Protein AF-A0A855XR90-F1 (afdb_monomer_lite)

pLDDT: mean 87.02, std 7.79, range [63.28, 96.88]

Foldseek 3Di:
DDWAWKWFAADPVQWTPDIGRDDDPRTDIATEDPPDPPPSHTFAWGQDPRYTDGNVVRVVVVVVPPPPPPCVVVVVVVVVVVVVVVVVVVVVVVVVVVVVVVVVVVVVVVVVVVD

Radius of gyration: 30.89 Å; chains: 1; bounding box: 52×35×88 Å

Structure (mmCIF, N/CA/C/O backbone):
data_AF-A0A855XR90-F1
#
_entry.id   AF-A0A855XR90-F1
#
loop_
_atom_site.group_PDB
_atom_site.id
_atom_site.type_symbol
_atom_site.label_atom_id
_atom_site.label_alt_id
_atom_site.label_comp_id
_atom_site.label_asym_id
_atom_site.label_entity_id
_atom_site.label_seq_id
_atom_site.pdbx_PDB_ins_code
_atom_site.Cartn_x
_atom_site.Cartn_y
_atom_site.Cartn_z
_atom_site.occupancy
_atom_site.B_iso_or_equiv
_atom_site.auth_seq_id
_atom_site.auth_comp_id
_atom_site.auth_asym_id
_atom_site.auth_atom_id
_atom_site.pdbx_PDB_model_num
ATOM 1 N N . MET A 1 1 ? -26.873 2.676 8.789 1.00 63.91 1 MET A N 1
ATOM 2 C CA . MET A 1 1 ? -26.083 1.927 7.787 1.00 63.91 1 MET A CA 1
ATOM 3 C C . MET A 1 1 ? -26.631 0.503 7.723 1.00 63.91 1 MET A C 1
ATOM 5 O O . MET A 1 1 ? -27.461 0.166 8.563 1.00 63.91 1 MET A O 1
ATOM 9 N N . LYS A 1 2 ? -26.311 -0.296 6.695 1.00 79.88 2 LYS A N 1
ATOM 10 C CA . LYS A 1 2 ? -26.713 -1.715 6.676 1.00 79.88 2 LYS A CA 1
ATOM 11 C C . LYS A 1 2 ? -25.552 -2.534 7.224 1.00 79.88 2 LYS A C 1
ATOM 13 O O . LYS A 1 2 ? -24.465 -2.458 6.656 1.00 79.88 2 LYS A O 1
ATOM 18 N N . LYS A 1 3 ? -25.797 -3.321 8.273 1.00 83.69 3 LYS A N 1
ATOM 19 C CA . LYS A 1 3 ? -24.816 -4.295 8.751 1.00 83.69 3 LYS A CA 1
ATOM 20 C C . LYS A 1 3 ? -24.653 -5.417 7.727 1.00 83.69 3 LYS A C 1
ATOM 22 O O . LYS A 1 3 ? -25.629 -5.851 7.108 1.00 83.69 3 LYS A O 1
ATOM 27 N N . ARG A 1 4 ? -23.417 -5.858 7.518 1.00 86.94 4 ARG A N 1
ATOM 28 C CA . ARG A 1 4 ? -23.049 -6.966 6.638 1.00 86.94 4 ARG A CA 1
ATOM 29 C C . ARG A 1 4 ? -22.060 -7.864 7.369 1.00 86.94 4 ARG A C 1
ATOM 31 O O . ARG A 1 4 ? -21.211 -7.383 8.112 1.00 86.94 4 ARG A O 1
ATOM 38 N N . LYS A 1 5 ? -22.164 -9.167 7.118 1.00 91.06 5 LYS A N 1
ATOM 39 C CA . LYS A 1 5 ? -21.162 -10.133 7.563 1.00 91.06 5 LYS A CA 1
ATOM 40 C C . LYS A 1 5 ? -19.848 -9.881 6.838 1.00 91.06 5 LYS A C 1
ATOM 42 O O . LYS A 1 5 ? -19.816 -9.892 5.605 1.00 91.06 5 LYS A O 1
ATOM 47 N N . LEU A 1 6 ? -18.808 -9.640 7.617 1.00 90.31 6 LEU A N 1
ATOM 48 C CA . LEU A 1 6 ? -17.431 -9.478 7.186 1.00 90.31 6 LEU A CA 1
ATOM 49 C C . LEU A 1 6 ? -16.552 -10.406 8.016 1.00 90.31 6 LEU A C 1
ATOM 51 O O . LEU A 1 6 ? -16.943 -10.866 9.088 1.00 90.31 6 LEU A O 1
ATOM 55 N N . TYR A 1 7 ? -15.363 -10.674 7.507 1.00 92.31 7 TYR A N 1
ATOM 56 C CA . TYR A 1 7 ? -14.403 -11.557 8.143 1.00 92.31 7 TYR A CA 1
ATOM 57 C C . TYR A 1 7 ? -13.163 -10.731 8.437 1.00 92.31 7 TYR A C 1
ATOM 59 O O . TYR A 1 7 ? -12.607 -10.114 7.528 1.00 92.31 7 TYR A O 1
ATOM 67 N N . VAL A 1 8 ? -12.764 -10.668 9.705 1.00 91.38 8 VAL A N 1
ATOM 68 C CA . VAL A 1 8 ? -11.711 -9.767 10.182 1.00 91.38 8 VAL A CA 1
ATOM 69 C C . VAL A 1 8 ? -10.581 -10.557 10.816 1.00 91.38 8 VAL A C 1
ATOM 71 O O . VAL A 1 8 ? -10.806 -11.401 11.682 1.00 91.38 8 VAL A O 1
ATOM 74 N N . LEU A 1 9 ? -9.358 -10.259 10.395 1.00 91.31 9 LEU A N 1
ATOM 75 C CA . LEU A 1 9 ? -8.152 -10.764 11.027 1.00 91.31 9 LEU A CA 1
ATOM 76 C C . LEU A 1 9 ? -7.700 -9.760 12.083 1.00 91.31 9 LEU A C 1
ATOM 78 O O . LEU A 1 9 ? -7.477 -8.585 11.778 1.00 91.31 9 LEU A O 1
ATOM 82 N N . LEU A 1 10 ? -7.553 -10.236 13.317 1.00 90.00 10 LEU A N 1
ATOM 83 C CA . LEU A 1 10 ? -7.118 -9.429 14.451 1.00 90.00 10 LEU A CA 1
ATOM 84 C C . LEU A 1 10 ? -5.679 -9.775 14.854 1.00 90.00 10 LEU A C 1
ATOM 86 O O . LEU A 1 10 ? -5.257 -10.930 14.771 1.00 90.00 10 LEU A O 1
ATOM 90 N N . GLU A 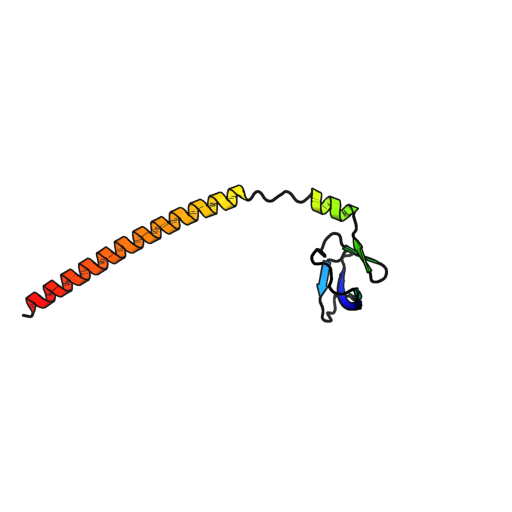1 11 ? -4.926 -8.786 15.326 1.00 88.25 11 GLU A N 1
ATOM 91 C CA . GLU A 1 11 ? -3.682 -9.024 16.058 1.00 88.25 11 GLU A CA 1
ATOM 92 C C . GLU A 1 11 ? -3.951 -9.410 17.524 1.00 88.25 11 GLU A C 1
ATOM 94 O O . GLU A 1 11 ? -5.082 -9.377 18.012 1.00 88.25 11 GLU A O 1
ATOM 99 N N . ARG A 1 12 ? -2.891 -9.790 18.254 1.00 82.88 12 ARG A N 1
ATOM 100 C CA . ARG A 1 12 ? -2.984 -10.275 19.648 1.00 82.88 12 ARG A CA 1
ATOM 101 C C . ARG A 1 12 ? -3.605 -9.268 20.619 1.00 82.88 12 ARG A C 1
ATOM 103 O O . ARG A 1 12 ? -4.080 -9.671 21.674 1.00 82.88 12 ARG A O 1
ATOM 110 N N . ASP A 1 13 ? -3.561 -7.986 20.289 1.00 83.44 13 ASP A N 1
ATOM 111 C CA . ASP A 1 13 ? -4.082 -6.875 21.083 1.00 83.44 13 ASP A CA 1
ATOM 112 C C . ASP A 1 13 ? -5.464 -6.385 20.614 1.00 83.44 13 ASP A C 1
ATOM 114 O O . ASP A 1 13 ? -5.956 -5.378 21.122 1.00 83.44 13 ASP A O 1
ATOM 118 N N . GLY A 1 14 ? -6.102 -7.092 19.673 1.00 83.75 14 GLY A N 1
ATOM 119 C CA . GLY A 1 14 ? -7.427 -6.747 19.152 1.00 83.75 14 GLY A CA 1
ATOM 120 C C . GLY A 1 14 ? -7.420 -5.698 18.037 1.00 83.75 14 GLY A C 1
ATOM 121 O O . GLY A 1 14 ? -8.492 -5.242 17.632 1.00 83.75 14 GLY A O 1
ATOM 122 N N . LEU A 1 15 ? -6.244 -5.320 17.520 1.00 88.06 15 LEU A N 1
ATOM 123 C CA . LEU A 1 15 ? -6.147 -4.485 16.326 1.00 88.06 15 LEU A CA 1
ATOM 124 C C . LEU A 1 15 ? -6.632 -5.214 15.077 1.00 88.06 15 LEU A C 1
ATOM 126 O O . LEU A 1 15 ? -6.272 -6.362 14.833 1.00 88.06 15 LEU A O 1
ATOM 130 N N . VAL A 1 16 ? -7.345 -4.493 14.222 1.00 89.75 16 VAL A N 1
ATOM 131 C CA . VAL A 1 16 ? -7.670 -4.928 12.867 1.00 89.75 16 VAL A CA 1
ATOM 132 C C . VAL A 1 16 ? -6.403 -4.942 12.019 1.00 89.75 16 VAL A C 1
ATOM 134 O O . VAL A 1 16 ? -5.766 -3.907 11.801 1.00 89.75 16 VAL A O 1
ATOM 137 N N . ARG A 1 17 ? -6.063 -6.127 11.512 1.00 88.38 17 ARG A N 1
ATOM 138 C CA . ARG A 1 17 ? -4.987 -6.335 10.542 1.00 88.38 17 ARG A CA 1
ATOM 139 C C . ARG A 1 17 ? -5.515 -6.384 9.114 1.00 88.38 17 ARG A C 1
ATOM 141 O O . ARG A 1 17 ? -4.885 -5.810 8.234 1.00 88.38 17 ARG A O 1
ATOM 148 N N . ASP A 1 18 ? -6.633 -7.071 8.893 1.00 88.00 18 ASP A N 1
ATOM 149 C CA . ASP A 1 18 ? -7.236 -7.228 7.566 1.00 88.00 18 ASP A CA 1
ATOM 150 C C . ASP A 1 18 ? -8.757 -7.444 7.662 1.00 88.00 18 ASP A C 1
ATOM 152 O O . ASP A 1 18 ? -9.251 -7.936 8.681 1.00 88.00 18 ASP A O 1
ATOM 156 N N . ILE A 1 19 ? -9.495 -7.084 6.608 1.00 88.81 19 ILE A N 1
ATOM 157 C CA . ILE A 1 19 ? -10.942 -7.292 6.477 1.00 88.81 19 ILE A CA 1
ATOM 158 C C . ILE A 1 19 ? -11.269 -7.813 5.076 1.00 88.81 19 ILE A C 1
ATOM 160 O O . ILE A 1 19 ? -11.024 -7.151 4.069 1.00 88.81 19 ILE A O 1
ATOM 164 N N . ILE A 1 20 ? -11.935 -8.964 5.016 1.00 89.75 20 ILE A N 1
ATOM 165 C CA . ILE A 1 20 ? -12.389 -9.595 3.775 1.00 89.75 20 ILE A CA 1
ATOM 166 C C . ILE A 1 20 ? -13.908 -9.829 3.798 1.00 89.75 20 ILE A C 1
ATOM 168 O O . ILE A 1 20 ? -14.576 -9.775 4.832 1.00 89.75 20 ILE A O 1
ATOM 172 N N . THR A 1 21 ? -14.485 -10.081 2.623 1.00 89.88 21 THR A N 1
ATOM 173 C CA . THR A 1 21 ? -15.945 -10.235 2.436 1.00 89.88 21 THR A CA 1
ATOM 174 C C . THR A 1 21 ? -16.397 -11.689 2.282 1.00 89.88 21 THR A C 1
ATOM 176 O O . THR A 1 21 ? -17.574 -11.944 2.021 1.00 89.88 21 THR A O 1
ATOM 179 N N . PHE A 1 22 ? -15.480 -12.643 2.436 1.00 91.00 22 PHE A N 1
ATOM 180 C CA . PHE A 1 22 ? -15.712 -14.078 2.289 1.00 91.00 22 PHE A CA 1
ATOM 181 C C . PHE A 1 22 ? -15.069 -14.850 3.452 1.00 91.00 22 PHE A C 1
ATOM 183 O O . PHE A 1 22 ? -14.080 -14.377 4.007 1.00 91.00 22 PHE A O 1
ATOM 190 N N . PRO A 1 23 ? -15.615 -16.016 3.835 1.00 93.31 23 PRO A N 1
ATOM 191 C CA . PRO A 1 23 ? -15.118 -16.778 4.975 1.00 93.31 23 PRO A CA 1
ATOM 192 C C . PRO A 1 23 ? -13.698 -17.299 4.756 1.00 93.31 23 PRO A C 1
ATOM 194 O O . PRO A 1 23 ? -13.373 -17.801 3.679 1.00 93.31 23 PRO A O 1
ATOM 197 N N . HIS A 1 24 ? -12.883 -17.224 5.808 1.00 93.75 24 HIS A N 1
ATOM 198 C CA . HIS A 1 24 ? -11.529 -17.770 5.865 1.00 93.75 24 HIS A CA 1
ATOM 199 C C . HIS A 1 24 ? -11.239 -18.277 7.283 1.00 93.75 24 HIS A C 1
ATOM 201 O O . HIS A 1 24 ? -11.730 -17.701 8.249 1.00 93.75 24 HIS A O 1
ATOM 207 N N . GLU A 1 25 ? -10.453 -19.347 7.409 1.00 92.38 25 GLU A N 1
ATOM 208 C CA . GLU A 1 25 ? -10.229 -20.052 8.682 1.00 92.38 25 GLU A CA 1
ATOM 209 C C . GLU A 1 25 ? -9.573 -19.186 9.767 1.00 92.38 25 GLU A C 1
ATOM 211 O O . GLU A 1 25 ? -9.971 -19.244 10.927 1.00 92.38 25 GLU A O 1
ATOM 216 N N . ASP A 1 26 ? -8.632 -18.328 9.377 1.00 93.00 26 ASP A N 1
ATOM 217 C CA . ASP A 1 26 ? -7.934 -17.417 10.294 1.00 93.00 26 ASP A CA 1
ATOM 218 C C . ASP A 1 26 ? -8.721 -16.144 10.651 1.00 93.00 26 ASP A C 1
ATOM 220 O O . ASP A 1 26 ? -8.232 -15.311 11.417 1.00 93.00 26 ASP A O 1
ATOM 224 N N . TYR A 1 27 ? -9.909 -15.944 10.073 1.00 94.00 27 TYR A N 1
ATOM 225 C CA . TYR A 1 27 ? -10.657 -14.696 10.201 1.00 94.00 27 TYR A CA 1
ATOM 226 C C . TYR A 1 27 ? -11.896 -14.880 11.072 1.00 94.00 27 TYR A C 1
ATOM 228 O O . TYR A 1 27 ? -12.652 -15.843 10.945 1.00 94.00 27 TYR A O 1
ATOM 236 N N . LEU A 1 28 ? -12.145 -13.893 11.927 1.00 92.00 28 LEU A N 1
ATOM 237 C CA . LEU A 1 28 ? -13.329 -13.839 12.768 1.00 92.00 28 LEU A CA 1
ATOM 238 C C . LEU A 1 28 ? -14.517 -13.288 11.972 1.00 92.00 28 LEU A C 1
ATOM 240 O O . LEU A 1 28 ? -14.447 -12.183 11.436 1.00 92.00 28 LEU A O 1
ATOM 244 N N . GLU A 1 29 ? -15.621 -14.034 11.922 1.00 93.00 29 GLU A N 1
ATOM 245 C CA . GLU A 1 29 ? -16.885 -13.543 11.360 1.00 93.00 29 GLU A CA 1
ATOM 246 C C . GLU A 1 29 ? -17.524 -12.523 12.312 1.00 93.00 29 GLU A C 1
ATOM 248 O O . GLU A 1 29 ? -17.843 -12.853 13.455 1.00 93.00 29 GLU A O 1
ATOM 253 N N . ILE A 1 30 ? -17.749 -11.300 11.828 1.00 90.44 30 ILE A N 1
ATOM 254 C CA . ILE A 1 30 ? -18.439 -10.234 12.565 1.00 90.44 30 ILE A CA 1
ATOM 255 C C . ILE A 1 30 ? -19.428 -9.482 11.668 1.00 90.44 30 ILE A C 1
ATOM 257 O O . ILE A 1 30 ? -19.294 -9.442 10.443 1.00 90.44 30 ILE A O 1
ATOM 261 N N . GLU A 1 31 ? -20.439 -8.864 12.276 1.00 90.81 31 GLU A N 1
ATOM 262 C CA . GLU A 1 31 ? -21.385 -7.996 11.570 1.00 90.81 31 GLU A CA 1
ATOM 263 C C . GLU A 1 31 ? -21.012 -6.530 11.759 1.00 90.81 31 GLU A C 1
ATOM 265 O O . GLU A 1 31 ? -21.214 -5.967 12.833 1.00 90.81 31 GLU A O 1
ATOM 270 N N . LEU A 1 32 ? -20.518 -5.906 10.692 1.00 86.44 32 LEU A N 1
ATOM 271 C CA . LEU A 1 32 ? -20.110 -4.504 10.680 1.00 86.44 32 LEU A CA 1
ATOM 272 C C . LEU A 1 32 ? -20.984 -3.680 9.744 1.00 86.44 32 LEU A C 1
ATOM 274 O O . LEU A 1 32 ? -21.564 -4.197 8.787 1.00 86.44 32 LEU A O 1
ATOM 278 N N . ASP A 1 33 ? -21.046 -2.377 9.994 1.00 83.94 33 ASP A N 1
ATOM 279 C CA . ASP A 1 33 ? -21.688 -1.439 9.083 1.00 83.94 33 ASP A CA 1
ATOM 280 C C . ASP A 1 33 ? -20.962 -1.362 7.729 1.00 83.94 33 ASP A C 1
ATOM 282 O O . ASP A 1 33 ? -19.735 -1.340 7.652 1.00 83.94 33 ASP A O 1
ATOM 286 N N . TYR A 1 34 ? -21.747 -1.324 6.647 1.00 77.50 34 TYR A N 1
ATOM 287 C CA . TYR A 1 34 ? -21.261 -1.227 5.271 1.00 77.50 34 TYR A CA 1
ATOM 288 C C . TYR A 1 34 ? -21.816 0.032 4.568 1.00 77.50 34 TYR A C 1
ATOM 290 O O . TYR A 1 34 ? -23.011 0.334 4.727 1.00 77.50 34 TYR A O 1
ATOM 298 N N . PRO A 1 35 ? -21.016 0.738 3.740 1.00 78.62 35 PRO A N 1
ATOM 299 C CA . PRO A 1 35 ? -19.607 0.472 3.422 1.00 78.62 35 PRO A CA 1
ATOM 300 C C . PRO A 1 35 ? -18.672 0.726 4.609 1.00 78.62 35 PRO A C 1
ATOM 302 O O . PRO A 1 35 ? -18.952 1.573 5.454 1.00 78.62 35 PRO A O 1
ATOM 305 N N . ILE A 1 36 ? -17.576 -0.033 4.652 1.00 78.56 36 ILE A N 1
ATOM 306 C CA . ILE A 1 36 ? -16.467 0.224 5.574 1.00 78.56 36 ILE A CA 1
ATOM 307 C C . ILE A 1 36 ? -15.840 1.567 5.165 1.00 78.56 36 ILE A C 1
ATOM 309 O O . ILE A 1 36 ? -15.726 1.806 3.961 1.00 78.56 36 ILE A O 1
ATOM 313 N N . PRO A 1 37 ? -15.446 2.438 6.108 1.00 75.44 37 PRO A N 1
ATOM 314 C CA . PRO A 1 37 ? -14.714 3.653 5.771 1.00 75.44 37 PRO A CA 1
ATOM 315 C C . PRO A 1 37 ? -13.441 3.349 4.962 1.00 75.44 37 PRO A C 1
ATOM 317 O O . PRO A 1 37 ? -12.715 2.403 5.268 1.00 75.44 37 PRO A O 1
ATOM 320 N N . ASP A 1 38 ? -13.161 4.157 3.935 1.00 70.62 38 ASP A N 1
ATOM 321 C CA . ASP A 1 38 ? -11.993 3.975 3.052 1.00 70.62 38 ASP A CA 1
ATOM 322 C C . ASP A 1 38 ? -10.654 4.107 3.803 1.00 70.62 38 ASP A C 1
ATOM 324 O O . ASP A 1 38 ? -9.607 3.669 3.327 1.00 70.62 38 ASP A O 1
ATOM 328 N N . ASP A 1 39 ? -10.682 4.729 4.980 1.00 67.00 39 ASP A N 1
ATOM 329 C CA . ASP A 1 39 ? -9.539 4.948 5.854 1.00 67.00 39 ASP A CA 1
ATOM 330 C C . ASP A 1 39 ? -9.360 3.853 6.910 1.00 67.00 39 ASP A C 1
ATOM 332 O O . ASP A 1 39 ? -8.476 4.007 7.756 1.00 67.00 39 ASP A O 1
ATOM 336 N N . VAL A 1 40 ? -10.132 2.754 6.870 1.00 70.12 40 VAL A N 1
ATOM 337 C CA . VAL A 1 40 ? -9.857 1.564 7.693 1.00 70.12 40 VAL A CA 1
ATOM 338 C C . VAL A 1 40 ? -8.540 0.944 7.241 1.00 70.12 40 VAL A C 1
ATOM 340 O O . VAL A 1 40 ? -8.469 0.019 6.437 1.00 70.12 40 VAL A O 1
ATOM 343 N N . MET A 1 41 ? -7.460 1.524 7.751 1.00 63.75 41 MET A N 1
ATOM 344 C CA . MET A 1 41 ? -6.102 1.050 7.602 1.00 63.75 41 MET A CA 1
ATOM 345 C C . MET A 1 41 ? -5.779 0.138 8.777 1.00 63.75 41 MET A C 1
ATOM 347 O O . MET A 1 41 ? -6.098 0.434 9.932 1.00 63.75 41 MET A O 1
ATOM 351 N N . SER A 1 42 ? -5.064 -0.942 8.487 1.00 63.28 42 SER A N 1
ATOM 352 C CA . SER A 1 42 ? -4.389 -1.726 9.512 1.00 63.28 42 SER A CA 1
ATOM 353 C C . SER A 1 42 ? -3.516 -0.811 10.381 1.00 63.28 42 SER A C 1
ATOM 355 O O . SER A 1 42 ? -2.727 -0.027 9.843 1.00 63.28 42 SER A O 1
ATOM 357 N N . GLY A 1 43 ? -3.630 -0.922 11.706 1.00 72.75 43 GLY A N 1
ATOM 358 C CA . GLY A 1 43 ? -2.690 -0.293 12.646 1.00 72.75 43 GLY A CA 1
ATOM 359 C C . GLY A 1 43 ? -3.286 0.611 13.727 1.00 72.75 43 GLY A C 1
ATOM 360 O O . GLY A 1 43 ? -2.577 0.917 14.684 1.00 72.75 43 GLY A O 1
ATOM 361 N N . TYR A 1 44 ? -4.554 1.024 13.630 1.00 85.44 44 TYR A N 1
ATOM 362 C CA . TYR A 1 44 ? -5.211 1.800 14.701 1.00 85.44 44 TYR A CA 1
ATOM 363 C C . TYR A 1 44 ? -6.737 1.628 14.798 1.00 85.44 44 TYR A C 1
ATOM 365 O O . TYR A 1 44 ? -7.375 2.315 15.589 1.00 85.44 44 TYR A O 1
ATOM 373 N N . TYR A 1 45 ? -7.336 0.716 14.031 1.00 89.69 45 TYR A N 1
ATOM 374 C CA . TYR A 1 45 ? -8.727 0.302 14.230 1.00 89.69 45 TYR A CA 1
ATOM 375 C C . TYR A 1 45 ? -8.787 -0.941 15.121 1.00 89.69 45 TYR A C 1
ATOM 377 O O . TYR A 1 45 ? -7.980 -1.856 14.964 1.00 89.69 45 TYR A O 1
ATOM 385 N N . MET A 1 46 ? -9.756 -0.987 16.028 1.00 89.81 46 MET A N 1
ATOM 386 C CA . MET A 1 46 ? -10.061 -2.121 16.902 1.00 89.81 46 MET A CA 1
ATOM 387 C C . MET A 1 46 ? -11.500 -2.579 16.685 1.00 89.81 46 MET A C 1
ATOM 389 O O . MET A 1 46 ? -12.358 -1.779 16.310 1.00 89.81 46 MET A O 1
ATOM 393 N N . VAL A 1 47 ? -11.774 -3.855 16.955 1.00 87.81 47 VAL A N 1
ATOM 394 C CA . VAL A 1 47 ? -13.148 -4.371 17.025 1.00 87.81 47 VAL A CA 1
ATOM 395 C C . VAL A 1 47 ? -13.574 -4.434 18.487 1.00 87.81 47 VAL A C 1
ATOM 397 O O . VAL A 1 47 ? -12.999 -5.193 19.266 1.00 87.81 47 VAL A O 1
ATOM 400 N N . ILE A 1 48 ? -14.588 -3.652 18.855 1.00 87.19 48 ILE A N 1
ATOM 401 C CA . ILE A 1 48 ? -15.196 -3.645 20.193 1.00 87.19 48 ILE A CA 1
ATOM 402 C C . ILE A 1 48 ? -16.705 -3.779 19.999 1.00 87.19 48 ILE A C 1
ATOM 404 O O . ILE A 1 48 ? -17.286 -3.010 19.245 1.00 87.19 48 ILE A O 1
ATOM 408 N N . ASP A 1 49 ? -17.334 -4.778 20.623 1.00 85.62 49 ASP A N 1
ATOM 409 C CA . ASP A 1 49 ? -18.788 -5.012 20.553 1.00 85.62 49 ASP A CA 1
ATOM 410 C C . ASP A 1 49 ? -19.370 -5.062 19.119 1.00 85.62 49 ASP A C 1
ATOM 412 O O . ASP A 1 49 ? -20.469 -4.578 18.850 1.00 85.62 49 ASP A O 1
ATOM 416 N N . ASN A 1 50 ? -18.643 -5.687 18.182 1.00 81.94 50 ASN A N 1
ATOM 417 C CA . ASN A 1 50 ? -18.966 -5.715 16.745 1.00 81.94 50 ASN A CA 1
ATOM 418 C C . ASN A 1 50 ? -19.060 -4.318 16.101 1.00 81.94 50 ASN A C 1
ATOM 420 O O . ASN A 1 50 ? -19.809 -4.115 15.143 1.00 81.94 50 ASN A O 1
ATOM 424 N N . GLU A 1 51 ? -18.284 -3.362 16.598 1.00 85.31 51 GLU A N 1
ATOM 425 C CA . GLU A 1 51 ? -18.102 -2.046 15.998 1.00 85.31 51 GLU A CA 1
ATOM 426 C C . GLU A 1 51 ? -16.615 -1.773 15.761 1.00 85.31 51 GLU A C 1
ATOM 428 O O . GLU A 1 51 ? -15.745 -2.233 16.505 1.00 85.31 51 GLU A O 1
ATOM 433 N N . LEU A 1 52 ? -16.322 -1.038 14.687 1.00 86.38 52 LEU A N 1
ATOM 434 C CA . LEU A 1 52 ? -14.978 -0.542 14.414 1.00 86.38 52 LEU A CA 1
ATOM 435 C C . LEU A 1 52 ? -14.759 0.740 15.212 1.00 86.38 52 LEU A C 1
ATOM 437 O O . LEU A 1 52 ? -15.402 1.757 14.952 1.00 86.38 52 LEU A O 1
ATOM 441 N N . VAL A 1 53 ? -13.830 0.689 16.160 1.00 88.81 53 VAL A N 1
ATOM 442 C CA . VAL A 1 53 ? -13.460 1.822 17.008 1.00 88.81 53 VAL A CA 1
ATOM 443 C C . VAL A 1 53 ? -12.035 2.244 16.679 1.00 88.81 53 VAL A C 1
ATOM 445 O O . VAL A 1 53 ? -11.137 1.412 16.562 1.00 88.81 53 VAL A O 1
ATOM 448 N N . VAL A 1 54 ? -11.825 3.547 16.520 1.00 88.81 54 VAL A N 1
ATOM 449 C CA . VAL A 1 54 ? -10.494 4.123 16.313 1.00 88.81 54 VAL A CA 1
ATOM 450 C C . VAL A 1 54 ? -9.781 4.239 17.659 1.00 88.81 54 VAL A C 1
ATOM 452 O O . VAL A 1 54 ? -10.258 4.923 18.563 1.00 88.81 54 VAL A O 1
ATOM 455 N N . ASP A 1 55 ? -8.609 3.621 17.774 1.00 88.69 55 ASP A N 1
ATOM 456 C CA . ASP A 1 55 ? -7.642 3.914 18.830 1.00 88.69 55 ASP A CA 1
ATOM 457 C C . ASP A 1 55 ? -6.915 5.220 18.464 1.00 88.69 55 ASP A C 1
ATOM 459 O O . ASP A 1 55 ? -5.957 5.237 17.684 1.00 88.69 55 ASP A O 1
ATOM 463 N N . GLU A 1 56 ? -7.412 6.345 18.988 1.00 89.19 56 GLU A N 1
ATOM 464 C CA . GLU A 1 56 ? -6.874 7.680 18.685 1.00 89.19 56 GLU A CA 1
ATOM 465 C C . GLU A 1 56 ? -5.412 7.855 19.141 1.00 89.19 56 GLU A C 1
ATOM 467 O O . GLU A 1 56 ? -4.656 8.608 18.518 1.00 89.19 56 GLU A O 1
ATOM 472 N N . GLU A 1 57 ? -4.963 7.128 20.172 1.00 87.81 57 GLU A N 1
ATOM 473 C CA . GLU A 1 57 ? -3.564 7.165 20.615 1.00 87.81 57 GLU A CA 1
ATOM 474 C C . GLU A 1 57 ? -2.653 6.503 19.573 1.00 87.81 57 GLU A C 1
ATOM 476 O O . GLU A 1 57 ? -1.641 7.082 19.160 1.00 87.81 57 GLU A O 1
ATOM 481 N N . ARG A 1 58 ? -3.019 5.308 19.094 1.00 85.81 58 ARG A N 1
ATOM 482 C CA . ARG A 1 58 ? -2.275 4.629 18.021 1.00 85.81 58 ARG A CA 1
ATOM 483 C C . ARG A 1 58 ? -2.346 5.387 16.713 1.00 85.81 58 ARG A C 1
ATOM 485 O O . ARG A 1 58 ? -1.326 5.503 16.042 1.00 85.81 58 ARG A O 1
ATOM 492 N N . LYS A 1 59 ? -3.506 5.938 16.363 1.00 87.12 59 LYS A N 1
ATOM 493 C CA . LYS A 1 59 ? -3.669 6.763 15.162 1.00 87.12 59 LYS A CA 1
ATOM 494 C C . LYS A 1 59 ? -2.723 7.955 15.192 1.00 87.12 59 LYS A C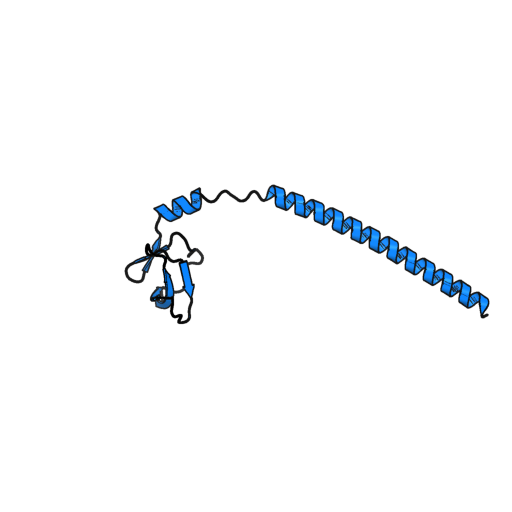 1
ATOM 496 O O . LYS A 1 59 ? -2.015 8.183 14.216 1.00 87.12 59 LYS A O 1
ATOM 501 N N . THR A 1 60 ? -2.642 8.649 16.326 1.00 86.38 60 THR A N 1
ATOM 502 C CA . THR A 1 60 ? -1.701 9.760 16.520 1.00 86.38 60 THR A CA 1
ATOM 503 C C . THR A 1 60 ? -0.260 9.285 16.349 1.00 86.38 60 THR A C 1
ATOM 505 O O . THR A 1 60 ? 0.454 9.836 15.519 1.00 86.38 60 THR A O 1
ATOM 508 N N . LYS A 1 61 ? 0.147 8.190 17.006 1.00 84.81 61 LYS A N 1
ATOM 509 C CA . LYS A 1 61 ? 1.501 7.623 16.845 1.00 84.81 61 LYS A CA 1
ATOM 510 C C . LYS A 1 61 ? 1.806 7.213 15.404 1.00 84.81 61 LYS A C 1
ATOM 512 O O . LYS A 1 61 ? 2.912 7.444 14.925 1.00 84.81 61 LYS A O 1
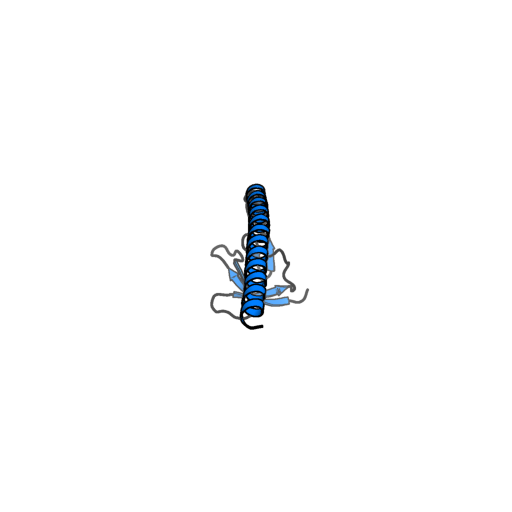ATOM 517 N N . VAL A 1 62 ? 0.856 6.609 14.693 1.00 81.81 62 VAL A N 1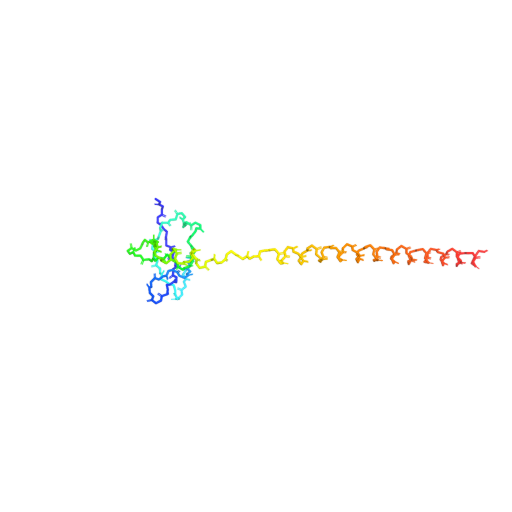
ATOM 518 C CA . VAL A 1 62 ? 1.009 6.213 13.282 1.00 81.81 62 VAL A CA 1
ATOM 519 C C . VAL A 1 62 ? 1.140 7.446 12.388 1.00 81.81 62 VAL A C 1
ATOM 521 O O . VAL A 1 62 ? 1.980 7.464 11.494 1.00 81.81 62 VAL A O 1
ATOM 524 N N . ILE A 1 63 ? 0.352 8.492 12.632 1.00 82.38 63 ILE A N 1
ATOM 525 C CA . ILE A 1 63 ? 0.427 9.747 11.876 1.00 82.38 63 ILE A CA 1
ATOM 526 C C . ILE A 1 63 ? 1.736 10.491 12.170 1.00 82.38 63 ILE A C 1
ATOM 528 O O . ILE A 1 63 ? 2.377 10.965 11.240 1.00 82.38 63 ILE A O 1
ATOM 532 N N . GLU A 1 64 ? 2.168 10.560 13.427 1.00 81.06 64 GLU A N 1
ATOM 533 C CA . GLU A 1 64 ? 3.414 11.227 13.828 1.00 81.06 64 GLU A CA 1
ATOM 534 C C . GLU A 1 64 ? 4.661 10.462 13.366 1.00 81.06 64 GLU A C 1
ATOM 536 O O . GLU A 1 64 ? 5.665 11.067 12.995 1.00 81.06 64 GLU A O 1
ATOM 541 N N . SER A 1 65 ? 4.601 9.128 13.352 1.00 76.31 65 SER A N 1
ATOM 542 C CA . SER A 1 65 ? 5.688 8.270 12.859 1.00 76.31 65 SER A CA 1
ATOM 543 C C . SER A 1 65 ? 5.765 8.199 11.335 1.00 76.31 65 SER A C 1
ATOM 545 O O . SER A 1 65 ? 6.778 7.736 10.801 1.00 76.31 65 SER A O 1
ATOM 547 N N . ARG A 1 66 ? 4.745 8.684 10.611 1.00 72.69 66 ARG A N 1
ATOM 548 C CA . ARG A 1 66 ? 4.835 8.891 9.164 1.00 72.69 66 ARG A CA 1
ATOM 549 C C . ARG A 1 66 ? 5.810 10.026 8.891 1.00 72.69 66 ARG A C 1
ATOM 551 O O . ARG A 1 66 ? 5.431 11.182 8.738 1.00 72.69 66 ARG A O 1
ATOM 558 N N . ILE A 1 67 ? 7.080 9.664 8.753 1.00 71.00 67 ILE A N 1
ATOM 559 C CA . ILE A 1 67 ? 8.057 10.491 8.056 1.00 71.00 67 ILE A CA 1
ATOM 560 C C . ILE A 1 67 ? 7.505 10.664 6.636 1.00 71.00 67 ILE A C 1
ATOM 562 O O . ILE A 1 67 ? 7.332 9.654 5.942 1.00 71.00 67 ILE A O 1
ATOM 566 N N . PRO A 1 68 ? 7.174 11.894 6.195 1.00 71.00 68 PRO A N 1
ATOM 567 C CA . PRO A 1 68 ? 6.816 12.127 4.807 1.00 71.00 68 PRO A CA 1
ATOM 568 C C . PRO A 1 68 ? 7.955 11.568 3.966 1.00 71.00 68 PRO A C 1
ATOM 570 O O . PRO A 1 68 ? 9.105 11.969 4.147 1.00 71.00 68 PRO A O 1
ATOM 573 N N . TYR A 1 69 ? 7.661 10.590 3.112 1.00 73.44 69 TYR A N 1
ATOM 574 C CA . TYR A 1 69 ? 8.683 10.060 2.227 1.00 73.44 69 TYR A CA 1
ATOM 575 C C . TYR A 1 69 ? 9.196 11.224 1.378 1.00 73.44 69 TYR A C 1
ATOM 577 O O . TYR A 1 69 ? 8.403 11.902 0.722 1.00 73.44 69 TYR A O 1
ATOM 585 N N . ASP A 1 70 ? 10.496 11.506 1.442 1.00 82.88 70 ASP A N 1
ATOM 586 C CA . ASP A 1 70 ? 11.078 12.548 0.610 1.00 82.88 70 ASP A CA 1
ATOM 587 C C . ASP A 1 70 ? 11.082 12.051 -0.838 1.00 82.88 70 ASP A C 1
ATOM 589 O O . ASP A 1 70 ? 11.840 11.155 -1.213 1.00 82.88 70 ASP A O 1
ATOM 593 N N . TYR A 1 71 ? 10.179 12.601 -1.645 1.00 87.44 71 TYR A N 1
ATOM 594 C CA . TYR A 1 71 ? 10.044 12.249 -3.054 1.00 87.44 71 TYR A CA 1
ATOM 595 C C . TYR A 1 71 ? 11.054 12.987 -3.945 1.00 87.44 71 TYR A C 1
ATOM 597 O O . TYR A 1 71 ? 11.143 12.663 -5.131 1.00 87.44 71 TYR A O 1
ATOM 605 N N . GLU A 1 72 ? 11.824 13.952 -3.428 1.00 92.25 72 GLU A N 1
ATOM 606 C CA . GLU A 1 72 ? 12.783 14.720 -4.234 1.00 92.25 72 GLU A CA 1
ATOM 607 C C . GLU A 1 72 ? 13.895 13.850 -4.854 1.00 92.25 72 GLU A C 1
ATOM 609 O O . GLU A 1 72 ? 14.143 13.992 -6.058 1.00 92.25 72 GLU A O 1
ATOM 614 N N . PRO A 1 73 ? 14.513 12.883 -4.140 1.00 91.44 73 PRO A N 1
ATOM 615 C CA . PRO A 1 73 ? 15.458 11.944 -4.743 1.00 91.44 73 PRO A CA 1
ATOM 616 C C . PRO A 1 73 ? 14.837 11.137 -5.888 1.00 91.44 73 PRO A C 1
ATOM 618 O O . PRO A 1 73 ? 15.432 11.025 -6.959 1.00 91.44 73 PRO A O 1
ATOM 621 N N . LEU A 1 74 ? 13.613 10.632 -5.697 1.00 90.56 74 LEU A N 1
ATOM 622 C CA . LEU A 1 74 ? 12.912 9.839 -6.709 1.00 90.56 74 LEU A CA 1
ATOM 623 C C . LEU A 1 74 ? 12.586 10.681 -7.948 1.00 90.56 74 LEU A C 1
ATOM 625 O O . LEU A 1 74 ? 12.812 10.256 -9.080 1.00 90.56 74 LEU A O 1
ATOM 629 N N . LYS A 1 75 ? 12.105 11.907 -7.741 1.00 93.69 75 LYS A N 1
ATOM 630 C CA . LYS A 1 75 ? 11.806 12.869 -8.805 1.00 93.69 75 LYS A CA 1
ATOM 631 C C . LYS A 1 75 ? 13.054 13.244 -9.603 1.00 93.69 75 LYS A C 1
ATOM 633 O O . LYS A 1 75 ? 12.988 13.353 -10.832 1.00 93.69 75 LYS A O 1
ATOM 638 N N . LYS A 1 76 ? 14.198 13.401 -8.930 1.00 95.00 76 LYS A N 1
ATOM 639 C CA . LYS A 1 76 ? 15.494 13.619 -9.582 1.00 95.00 76 LYS A CA 1
ATOM 640 C C . LYS A 1 76 ? 15.879 12.420 -10.452 1.00 95.00 76 LYS A C 1
ATOM 642 O O . LYS A 1 76 ? 16.172 12.623 -11.628 1.00 95.00 76 LYS A O 1
ATOM 647 N N . SER A 1 77 ? 15.785 11.197 -9.925 1.00 93.81 77 SER A N 1
ATOM 648 C CA . SER A 1 77 ? 16.065 9.974 -10.690 1.00 93.81 77 SER A CA 1
ATOM 649 C C . SER A 1 77 ? 15.145 9.811 -11.901 1.00 93.81 77 SER A C 1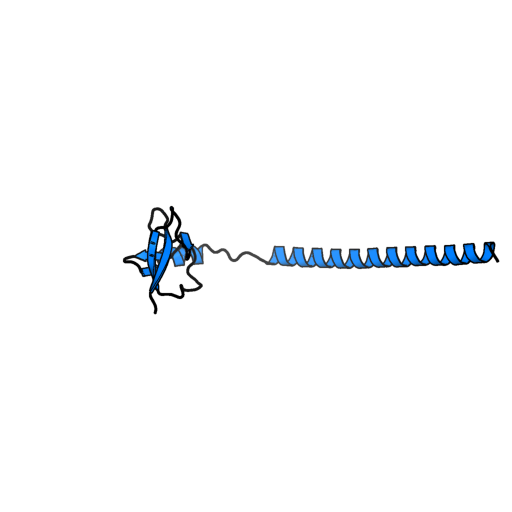
ATOM 651 O O . SER A 1 77 ? 15.627 9.502 -12.986 1.00 93.81 77 SER A O 1
ATOM 653 N N . ILE A 1 78 ? 13.843 10.086 -11.762 1.00 95.94 78 ILE A N 1
ATOM 654 C CA . ILE A 1 78 ? 12.894 10.069 -12.891 1.00 95.94 78 ILE A CA 1
ATOM 655 C C . ILE A 1 78 ? 13.323 11.074 -13.964 1.00 95.94 78 ILE A C 1
ATOM 657 O O . ILE A 1 78 ? 13.371 10.744 -15.144 1.00 95.94 78 ILE A O 1
ATOM 661 N N . THR A 1 79 ? 13.695 12.289 -13.557 1.00 96.50 79 THR A N 1
ATOM 662 C CA . THR A 1 79 ? 14.126 13.337 -14.492 1.00 96.50 79 THR A CA 1
ATOM 663 C C . THR A 1 79 ? 15.418 12.962 -15.227 1.00 96.50 79 THR A C 1
ATOM 665 O O . THR A 1 79 ? 15.574 13.284 -16.406 1.00 96.50 79 THR A O 1
ATOM 668 N N . GLU A 1 80 ? 16.365 12.313 -14.548 1.00 96.88 80 GLU A N 1
ATOM 669 C CA . GLU A 1 80 ? 17.615 11.828 -15.146 1.00 96.88 80 GLU A CA 1
ATOM 670 C C . GLU A 1 80 ? 17.352 10.688 -16.137 1.00 96.88 80 GLU A C 1
ATOM 672 O O . GLU A 1 80 ? 17.797 10.770 -17.285 1.00 96.88 80 GLU A O 1
ATOM 677 N N . LEU A 1 81 ? 16.546 9.699 -15.742 1.00 96.69 81 LEU A N 1
ATOM 678 C CA . LEU A 1 81 ? 16.145 8.588 -16.607 1.00 96.69 81 LEU A CA 1
ATOM 679 C C . LEU A 1 81 ? 15.379 9.073 -17.841 1.00 96.69 81 LEU A C 1
ATOM 681 O O . LEU A 1 81 ? 15.639 8.606 -18.946 1.00 96.69 81 LEU A O 1
ATOM 685 N N . ASP A 1 82 ? 14.483 10.050 -17.700 1.00 96.50 82 ASP A N 1
ATOM 686 C CA . ASP A 1 82 ? 13.751 10.621 -18.834 1.00 96.50 82 ASP A CA 1
ATOM 687 C C . ASP A 1 82 ? 14.678 11.325 -19.832 1.00 96.50 82 ASP A C 1
ATOM 689 O O . ASP A 1 82 ? 14.468 11.242 -21.049 1.00 96.50 82 ASP A O 1
ATOM 693 N N . LYS A 1 83 ? 15.714 12.018 -19.344 1.00 96.62 83 LYS A N 1
ATOM 694 C CA . LYS A 1 83 ? 16.726 12.650 -20.205 1.00 96.62 83 LYS A CA 1
ATOM 695 C C . LYS A 1 83 ? 17.530 11.602 -20.965 1.00 96.62 83 LYS A C 1
ATOM 697 O O . LYS A 1 83 ? 17.683 11.736 -22.180 1.00 96.62 83 LYS A O 1
ATOM 702 N N . GLU A 1 84 ? 18.000 10.568 -20.275 1.00 96.75 84 GLU A N 1
ATOM 703 C CA . GLU A 1 84 ? 18.744 9.465 -20.888 1.00 96.75 84 GLU A CA 1
ATOM 704 C C . GLU A 1 84 ? 17.896 8.743 -21.939 1.00 96.75 84 GLU A C 1
ATOM 706 O O . GLU A 1 84 ? 18.329 8.541 -23.072 1.00 96.75 84 GLU A O 1
ATOM 711 N N . ASN A 1 85 ? 16.636 8.454 -21.622 1.00 96.81 85 ASN A N 1
ATOM 712 C CA . ASN A 1 85 ? 15.722 7.765 -22.527 1.00 96.81 85 ASN A CA 1
ATOM 713 C C . ASN A 1 85 ? 15.429 8.600 -23.790 1.00 96.81 85 ASN A C 1
ATOM 715 O O . ASN A 1 85 ? 15.392 8.073 -24.903 1.00 96.81 85 ASN A O 1
ATOM 719 N N . ARG A 1 86 ? 15.287 9.928 -23.660 1.00 95.88 86 ARG A N 1
ATOM 720 C CA . ARG A 1 86 ? 15.181 10.833 -24.822 1.00 95.88 86 ARG A CA 1
ATOM 721 C C . ARG A 1 86 ? 16.450 10.834 -25.669 1.00 95.88 86 ARG A C 1
ATOM 723 O O . ARG A 1 86 ? 16.346 10.807 -26.894 1.00 95.88 86 ARG A O 1
ATOM 730 N N . PHE A 1 87 ? 17.622 10.858 -25.038 1.00 96.00 87 PHE A N 1
ATOM 731 C CA . PHE A 1 87 ? 18.902 10.814 -25.742 1.00 96.00 87 PHE A CA 1
ATOM 732 C C . PHE A 1 87 ? 19.064 9.507 -26.529 1.00 96.00 87 PHE A C 1
ATOM 734 O O . PHE A 1 87 ? 19.319 9.545 -27.731 1.00 96.00 87 PHE A O 1
ATOM 741 N N . LEU A 1 88 ? 18.810 8.361 -25.894 1.00 95.50 88 LEU A N 1
ATOM 742 C CA . LEU A 1 88 ? 18.883 7.047 -26.538 1.00 95.50 88 LEU A CA 1
ATOM 743 C C . LEU A 1 88 ? 17.888 6.915 -27.698 1.00 95.50 88 LEU A C 1
ATOM 745 O O . LEU A 1 88 ? 18.233 6.377 -28.747 1.00 95.50 88 LEU A O 1
ATOM 749 N N . LYS A 1 89 ? 16.670 7.457 -27.565 1.00 96.00 89 LYS A N 1
ATOM 750 C CA . LYS A 1 89 ? 15.691 7.488 -28.667 1.00 96.00 89 LYS A CA 1
ATOM 751 C C . LYS A 1 89 ? 16.185 8.289 -29.869 1.00 96.00 89 LYS A C 1
ATOM 753 O O . LYS A 1 89 ? 15.991 7.853 -31.000 1.00 96.00 89 LYS A O 1
ATOM 758 N N . LEU A 1 90 ? 16.819 9.439 -29.636 1.00 95.44 90 LEU A N 1
ATOM 759 C CA . LEU A 1 90 ? 17.421 10.233 -30.711 1.00 95.44 90 LEU A CA 1
ATOM 760 C C . LEU A 1 90 ? 18.567 9.470 -31.375 1.00 95.44 90 LEU A C 1
ATOM 762 O O . LEU A 1 90 ? 18.621 9.406 -32.597 1.00 95.44 90 LEU A O 1
ATOM 766 N N . GLN A 1 91 ? 19.437 8.849 -30.581 1.00 94.12 91 GLN A N 1
ATOM 767 C CA . GLN A 1 91 ? 20.581 8.099 -31.091 1.00 94.12 91 GLN A CA 1
ATOM 768 C C . GLN A 1 91 ? 20.143 6.891 -31.932 1.00 94.12 91 GLN A C 1
ATOM 770 O O . GLN A 1 91 ? 20.649 6.697 -33.036 1.00 94.12 91 GLN A O 1
ATOM 775 N N . ASN A 1 92 ? 19.145 6.137 -31.462 1.00 93.75 92 ASN A N 1
ATOM 776 C CA . ASN A 1 92 ? 18.558 5.021 -32.206 1.00 93.75 92 ASN A CA 1
ATOM 777 C C . ASN A 1 92 ? 17.891 5.477 -33.505 1.00 93.75 92 ASN A C 1
ATOM 779 O O . ASN A 1 92 ? 18.025 4.798 -34.518 1.00 93.75 92 ASN A O 1
ATOM 783 N N . LYS A 1 93 ? 17.210 6.630 -33.497 1.00 94.69 93 LYS A N 1
ATOM 784 C CA . LYS A 1 93 ? 16.637 7.201 -34.718 1.00 94.69 93 LYS A CA 1
ATOM 785 C C . LYS A 1 93 ? 17.730 7.527 -35.736 1.00 94.69 93 LYS A C 1
ATOM 787 O O . LYS A 1 93 ? 17.638 7.080 -36.869 1.00 94.69 93 LYS A O 1
ATOM 792 N N . THR A 1 94 ? 18.778 8.238 -35.324 1.00 93.19 94 THR A N 1
ATOM 793 C CA . THR A 1 94 ? 19.894 8.595 -36.213 1.00 93.19 94 THR A CA 1
ATOM 794 C C . THR A 1 94 ? 20.583 7.357 -36.792 1.00 93.19 94 THR A C 1
ATOM 796 O O . THR A 1 94 ? 20.930 7.342 -37.968 1.00 93.19 94 THR A O 1
ATOM 799 N N . LEU A 1 95 ? 20.771 6.305 -35.988 1.00 91.31 95 LEU A N 1
ATOM 800 C CA . LEU A 1 95 ? 21.332 5.037 -36.465 1.00 91.31 95 LEU A CA 1
ATOM 801 C C . LEU A 1 95 ? 20.416 4.342 -37.483 1.00 91.31 95 LEU A C 1
ATOM 803 O O . LEU A 1 95 ? 20.919 3.842 -38.485 1.00 91.31 95 LEU A O 1
ATOM 807 N N . GLY A 1 96 ? 19.100 4.347 -37.250 1.00 91.75 96 GLY A N 1
ATOM 808 C CA . GLY A 1 96 ? 18.111 3.841 -38.207 1.00 91.75 96 GLY A CA 1
ATOM 809 C C . GLY A 1 96 ? 18.131 4.614 -39.526 1.00 91.75 96 GLY A C 1
ATOM 810 O O . GLY A 1 96 ? 18.312 4.011 -40.577 1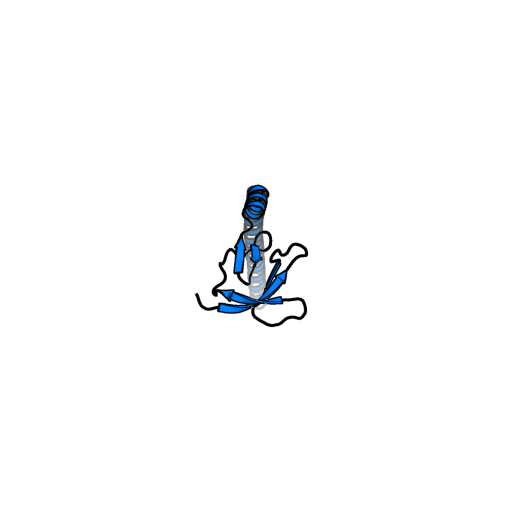.00 91.75 96 GLY A O 1
ATOM 811 N N . ASP A 1 97 ? 18.075 5.948 -39.462 1.00 90.31 97 ASP A N 1
ATOM 812 C CA . ASP A 1 97 ? 18.119 6.824 -40.641 1.00 90.31 97 ASP A CA 1
ATOM 813 C C . ASP A 1 97 ? 19.409 6.595 -41.469 1.00 90.31 97 ASP A C 1
ATOM 815 O O . ASP A 1 97 ? 19.393 6.639 -42.701 1.00 90.31 97 ASP A O 1
ATOM 819 N N . HIS A 1 98 ? 20.542 6.323 -40.806 1.00 87.88 98 HIS A N 1
ATOM 820 C CA . HIS A 1 98 ? 21.796 5.977 -41.481 1.00 87.88 98 HIS A CA 1
ATOM 821 C C . HIS A 1 98 ? 21.773 4.595 -42.144 1.00 87.88 98 HIS A C 1
ATOM 823 O O . HIS A 1 98 ? 22.325 4.458 -43.238 1.00 87.88 98 HIS A O 1
ATOM 829 N N . ALA A 1 99 ? 21.173 3.590 -41.505 1.00 85.75 99 ALA A N 1
ATOM 830 C CA . ALA A 1 99 ? 21.045 2.250 -42.075 1.00 85.75 99 ALA A CA 1
ATOM 831 C C . ALA A 1 99 ? 20.155 2.270 -43.327 1.00 85.75 99 ALA A C 1
ATOM 833 O O . ALA A 1 99 ? 20.580 1.809 -44.385 1.00 85.75 99 ALA A O 1
ATOM 834 N N . ASP A 1 100 ? 18.994 2.926 -43.243 1.00 89.06 100 ASP A N 1
ATOM 835 C CA . ASP A 1 100 ? 18.060 3.074 -44.364 1.00 89.06 100 ASP A CA 1
ATOM 836 C C . ASP A 1 100 ? 18.714 3.786 -45.561 1.00 89.06 100 ASP A C 1
ATOM 838 O O . ASP A 1 100 ? 18.509 3.421 -46.722 1.00 89.06 100 ASP A O 1
ATOM 842 N N . PHE A 1 101 ? 19.548 4.796 -45.291 1.00 88.06 101 PHE A N 1
ATOM 843 C CA . PHE A 1 101 ? 20.308 5.482 -46.333 1.00 88.06 101 PHE A CA 1
ATOM 844 C C . PHE A 1 101 ? 21.320 4.556 -47.023 1.00 88.06 101 PHE A C 1
ATOM 846 O O . PHE A 1 101 ? 21.422 4.575 -48.251 1.00 88.06 101 PHE A O 1
ATOM 853 N N . GLN A 1 102 ? 22.064 3.743 -46.265 1.00 87.94 102 GLN A N 1
ATOM 854 C CA . GLN A 1 102 ? 23.031 2.800 -46.840 1.00 87.94 102 GLN A CA 1
ATOM 855 C C . GLN A 1 102 ? 22.350 1.733 -47.702 1.00 87.94 102 GLN A C 1
ATOM 857 O O . GLN A 1 102 ? 22.822 1.461 -48.808 1.00 87.94 102 GLN A O 1
ATOM 862 N N . ASP A 1 103 ? 21.224 1.190 -47.240 1.00 91.12 103 ASP A N 1
ATOM 863 C CA . ASP A 1 103 ? 20.452 0.190 -47.981 1.00 91.12 103 ASP A CA 1
ATOM 864 C C . ASP A 1 103 ? 19.891 0.765 -49.291 1.00 91.12 103 ASP A C 1
ATOM 866 O O . ASP A 1 103 ? 19.974 0.125 -50.342 1.00 91.12 103 ASP A O 1
ATOM 870 N N . SER A 1 104 ? 19.399 2.009 -49.262 1.00 90.12 104 SER A N 1
ATOM 871 C CA . SER A 1 104 ? 18.925 2.725 -50.454 1.00 90.12 104 SER A CA 1
ATOM 872 C C . SER A 1 104 ? 20.030 2.916 -51.503 1.00 90.12 104 SER A C 1
ATOM 874 O O . SER A 1 104 ? 19.838 2.612 -52.683 1.00 90.12 104 SER A O 1
ATOM 876 N N . VAL A 1 105 ? 21.225 3.342 -51.076 1.00 90.06 105 VAL A N 1
ATOM 877 C CA . VAL A 1 105 ? 22.381 3.513 -51.973 1.00 90.06 105 VAL A CA 1
ATOM 878 C C . VAL A 1 105 ? 22.827 2.175 -52.569 1.00 90.06 105 VAL A C 1
ATOM 880 O O . VAL A 1 105 ? 23.136 2.102 -53.760 1.00 90.06 105 VAL A O 1
ATOM 883 N N . LEU A 1 106 ? 22.853 1.105 -51.769 1.00 87.62 106 LEU A N 1
ATOM 884 C CA . LEU A 1 106 ? 23.213 -0.232 -52.245 1.00 87.62 106 LEU A CA 1
ATOM 885 C C . LEU A 1 106 ? 22.231 -0.746 -53.302 1.00 87.62 106 LEU A C 1
ATOM 887 O O . LEU A 1 106 ? 22.671 -1.284 -54.320 1.00 87.62 106 LEU A O 1
ATOM 891 N N . LEU A 1 107 ? 20.927 -0.547 -53.099 1.00 88.31 107 LEU A N 1
ATOM 892 C CA . LEU A 1 107 ? 19.897 -0.903 -54.078 1.00 88.31 107 LEU A CA 1
ATOM 893 C C . LEU A 1 107 ? 20.087 -0.155 -55.403 1.00 88.31 107 LEU A C 1
ATOM 895 O O . LEU A 1 107 ? 20.032 -0.778 -56.463 1.00 88.31 107 LEU A O 1
ATOM 899 N N . GLU A 1 108 ? 20.378 1.148 -55.354 1.00 90.44 108 GLU A N 1
ATOM 900 C CA . GLU A 1 108 ? 20.628 1.949 -56.559 1.00 90.44 108 GLU A CA 1
ATOM 901 C C . GLU A 1 108 ? 21.876 1.468 -57.322 1.00 90.44 108 GLU A C 1
ATOM 903 O O . GLU A 1 108 ? 21.869 1.383 -58.552 1.00 90.44 108 GLU A O 1
ATOM 908 N N . ILE A 1 109 ? 22.951 1.115 -56.605 1.00 90.38 109 ILE A N 1
ATOM 909 C CA . ILE A 1 109 ? 24.175 0.567 -57.209 1.00 90.38 109 ILE A CA 1
ATOM 910 C C . ILE A 1 109 ? 23.895 -0.785 -57.865 1.00 90.38 109 ILE A C 1
ATOM 912 O O . ILE A 1 109 ? 24.314 -1.006 -59.000 1.00 90.38 109 ILE A O 1
ATOM 916 N N . ILE A 1 110 ? 23.188 -1.682 -57.172 1.00 89.25 110 ILE A N 1
ATOM 917 C CA . ILE A 1 110 ? 22.816 -2.994 -57.710 1.00 89.25 110 ILE A CA 1
ATOM 918 C C . ILE A 1 110 ? 21.997 -2.812 -58.988 1.00 89.25 110 ILE A C 1
ATOM 920 O O . ILE A 1 110 ? 22.322 -3.427 -60.000 1.00 89.25 110 ILE A O 1
ATOM 924 N N . GLN A 1 111 ? 20.996 -1.931 -58.985 1.00 88.75 111 GLN A N 1
ATOM 925 C CA . GLN A 1 111 ? 20.161 -1.695 -60.160 1.00 88.75 111 GLN A CA 1
ATOM 926 C C . GLN A 1 111 ? 20.980 -1.210 -61.369 1.00 88.75 111 GLN A C 1
ATOM 928 O O . GLN A 1 111 ? 20.828 -1.755 -62.456 1.00 88.75 111 GLN A O 1
ATOM 933 N N . LYS A 1 112 ? 21.937 -0.292 -61.166 1.00 87.94 112 LYS A N 1
ATOM 934 C CA . LYS A 1 112 ? 22.856 0.177 -62.223 1.00 87.94 112 LYS A CA 1
ATOM 935 C C . LYS A 1 112 ? 23.817 -0.889 -62.762 1.00 87.94 112 LYS A C 1
ATOM 937 O O . LYS A 1 112 ? 24.383 -0.686 -63.828 1.00 87.94 112 LYS A O 1
ATOM 942 N N . ILE A 1 113 ? 24.072 -1.971 -62.024 1.00 89.62 113 ILE A N 1
ATOM 943 C CA . ILE A 1 113 ? 24.944 -3.074 -62.471 1.00 89.62 113 ILE A CA 1
ATOM 944 C C . ILE A 1 113 ? 24.180 -4.070 -63.359 1.00 89.62 113 ILE A C 1
ATOM 946 O O . ILE A 1 113 ? 24.798 -4.734 -64.190 1.00 89.62 113 ILE A O 1
ATOM 950 N N . TYR A 1 114 ? 22.862 -4.198 -63.173 1.00 79.31 114 TYR A N 1
ATOM 951 C CA . TYR A 1 114 ? 22.018 -5.177 -63.871 1.00 79.31 114 TYR A CA 1
ATOM 952 C C . TYR A 1 114 ? 21.178 -4.587 -65.026 1.00 79.31 114 TYR A C 1
ATOM 954 O O . TYR A 1 114 ? 20.465 -5.348 -65.684 1.00 79.31 114 TYR A O 1
ATOM 962 N N . GLU A 1 115 ? 21.271 -3.278 -65.278 1.00 68.25 115 GLU A N 1
ATOM 963 C CA . GLU A 1 115 ? 20.745 -2.566 -66.463 1.00 68.25 115 GLU A CA 1
ATOM 964 C C . GLU A 1 115 ? 21.845 -2.345 -67.515 1.00 68.25 115 GLU A C 1
ATOM 966 O O . GLU A 1 115 ? 21.539 -2.500 -68.721 1.00 68.25 115 GLU A O 1
#

Secondary structure (DSSP, 8-state):
-EEEEEEEEE-TTSBEEEEESS--TTSEEEEEEESPPTT--TTTEEEETTEEEE-HHHHHHHHHH-PPP--HHHHHHHHHHHHHHHHHHHHHHHHHHHHHHHHHHHHHHHHHHH-

Sequence (115 aa):
MKKRKLYVLLERDGLVRDIITFPHEDYLEIELDYPIPDDVMSGYYMVIDNELVVDEERKTKVIESRIPYDYEPLKKSITELDKENRFLKLQNKTLGDHADFQDSVLLEIIQKIYE

Organism: NCBI:txid1472